Protein AF-A0A847L0I4-F1 (afdb_monomer_lite)

Radius of gyration: 11.24 Å; chains: 1; bounding box: 27×22×29 Å

Sequence (73 aa):
MKKITGRVLQEEGQPLFGVTISTNNTEVSTDMNGYFTVYISENSNLILKYPGYRTQNIKPSTTASINIIMIHE

pLDDT: mean 91.37, std 7.52, range [63.88, 98.19]

Foldseek 3Di:
DAKAKEFEEEPVRAGDWFKWKDWPPDIDTAHPRRIDIDDYDPQIWIWTDDPQFDIDTGRDDPDRYDYHYTHGD

Secondary structure (DSSP, 8-state):
-EEEEEEEE-TTS-B-TT-EEEETTEEEE--TTSEEEEEE-TTPPEEEE-TTB--EEE---SSSEEEEEPPB-

Structure (mmCIF, N/CA/C/O backbone):
data_AF-A0A847L0I4-F1
#
_entry.id   AF-A0A847L0I4-F1
#
loop_
_atom_site.group_PDB
_atom_site.id
_atom_site.type_symbol
_atom_site.label_atom_id
_atom_site.label_alt_id
_atom_site.label_comp_id
_atom_site.label_asym_id
_atom_site.label_entity_id
_atom_site.label_seq_id
_atom_site.pdbx_PDB_ins_code
_atom_site.Cartn_x
_atom_site.Cartn_y
_atom_site.Cartn_z
_atom_site.occupancy
_atom_site.B_iso_or_equiv
_atom_site.auth_seq_id
_atom_site.auth_comp_id
_atom_site.auth_asym_id
_atom_site.auth_atom_id
_atom_site.pdbx_PDB_model_num
ATOM 1 N N . MET A 1 1 ? -12.260 3.181 12.173 1.00 78.38 1 MET A N 1
ATOM 2 C CA . MET A 1 1 ? -11.175 2.721 11.275 1.00 78.38 1 MET A CA 1
ATOM 3 C C . MET A 1 1 ? -11.722 1.626 10.384 1.00 78.38 1 MET A C 1
ATOM 5 O O . MET A 1 1 ? -12.427 0.760 10.888 1.00 78.38 1 MET A O 1
ATOM 9 N N . LYS A 1 2 ? -11.432 1.670 9.084 1.00 86.50 2 LYS A N 1
ATOM 10 C CA . LYS A 1 2 ? -11.894 0.681 8.108 1.00 86.50 2 LYS A CA 1
ATOM 11 C C . LYS A 1 2 ? -10.714 -0.159 7.632 1.00 86.50 2 LYS A C 1
ATOM 13 O O . LYS A 1 2 ? -9.678 0.394 7.276 1.00 86.50 2 LYS A O 1
ATOM 18 N N . LYS A 1 3 ? -10.879 -1.481 7.617 1.00 89.81 3 LYS A N 1
ATOM 19 C CA . LYS A 1 3 ? -9.917 -2.402 7.007 1.00 89.81 3 LYS A CA 1
ATOM 20 C C . LYS A 1 3 ? -10.154 -2.430 5.499 1.00 89.81 3 LYS A C 1
ATOM 22 O O . LYS A 1 3 ? -11.252 -2.776 5.066 1.00 89.81 3 LYS A O 1
ATOM 27 N N . ILE A 1 4 ? -9.135 -2.083 4.724 1.00 91.56 4 ILE A N 1
ATOM 28 C CA . ILE A 1 4 ? -9.107 -2.277 3.277 1.00 91.56 4 ILE A CA 1
ATOM 29 C C . ILE A 1 4 ? -8.131 -3.403 2.979 1.00 91.56 4 ILE A C 1
ATOM 31 O O . ILE A 1 4 ? -7.015 -3.435 3.497 1.00 91.56 4 ILE A O 1
ATOM 35 N N . THR A 1 5 ? -8.570 -4.332 2.146 1.00 94.00 5 THR A N 1
ATOM 36 C CA . THR A 1 5 ? -7.717 -5.355 1.552 1.00 94.00 5 THR A CA 1
ATOM 37 C C . THR A 1 5 ? -7.685 -5.141 0.054 1.00 94.00 5 THR A C 1
ATOM 39 O O . THR A 1 5 ? -8.599 -4.541 -0.513 1.00 94.00 5 THR A O 1
ATOM 42 N N . GLY A 1 6 ? -6.650 -5.624 -0.606 1.00 94.62 6 GLY A N 1
ATOM 43 C CA . GLY A 1 6 ? -6.617 -5.529 -2.049 1.00 94.62 6 GLY A CA 1
ATOM 44 C C . GLY A 1 6 ? -5.449 -6.249 -2.663 1.00 94.62 6 GLY A C 1
ATOM 45 O O . GLY A 1 6 ? -4.633 -6.845 -1.958 1.00 94.62 6 GLY A O 1
ATOM 46 N N . ARG A 1 7 ? -5.400 -6.186 -3.988 1.00 96.31 7 ARG A N 1
ATOM 47 C CA . ARG A 1 7 ? -4.328 -6.748 -4.795 1.00 96.31 7 ARG A CA 1
ATOM 48 C C . ARG A 1 7 ? -3.867 -5.730 -5.825 1.00 96.31 7 ARG A C 1
ATOM 50 O O . ARG A 1 7 ? -4.698 -5.113 -6.489 1.00 96.31 7 ARG A O 1
ATOM 57 N N . VAL A 1 8 ? -2.559 -5.574 -5.963 1.00 97.12 8 VAL A N 1
ATOM 58 C CA . VAL A 1 8 ? -1.942 -4.719 -6.974 1.00 97.12 8 VAL A CA 1
ATOM 59 C C . VAL A 1 8 ? -1.286 -5.587 -8.039 1.00 97.12 8 VAL A C 1
ATOM 61 O O . VAL A 1 8 ? -0.548 -6.524 -7.724 1.00 97.12 8 VAL A O 1
ATOM 64 N N . LEU A 1 9 ? -1.584 -5.281 -9.296 1.00 96.62 9 LEU A N 1
ATOM 65 C CA . LEU A 1 9 ? -1.058 -5.963 -10.472 1.00 96.62 9 LEU A CA 1
ATOM 66 C C . LEU A 1 9 ? -0.401 -4.946 -11.417 1.00 96.62 9 LEU A C 1
ATOM 68 O O . LEU A 1 9 ? -0.668 -3.747 -11.329 1.00 96.62 9 LEU A O 1
ATOM 72 N N . GLN A 1 10 ? 0.422 -5.440 -12.333 1.00 94.38 10 GLN A N 1
ATOM 73 C CA . GLN A 1 10 ? 0.855 -4.716 -13.536 1.00 94.38 10 GLN A CA 1
ATOM 74 C C . GLN A 1 10 ? -0.166 -4.889 -14.678 1.00 94.38 10 GLN A C 1
ATOM 76 O O . GLN A 1 10 ? -1.128 -5.655 -14.538 1.00 94.38 10 GLN A O 1
ATOM 81 N N . GLU A 1 11 ? 0.004 -4.165 -15.787 1.00 89.31 11 GLU A N 1
ATOM 82 C CA . GLU A 1 11 ? -0.957 -4.121 -16.906 1.00 89.31 11 GLU A CA 1
ATOM 83 C C . GLU A 1 11 ? -1.179 -5.496 -17.559 1.00 89.31 11 GLU A C 1
ATOM 85 O O . GLU A 1 11 ? -2.280 -5.817 -18.003 1.00 89.31 11 GLU A O 1
ATOM 90 N N . GLU A 1 12 ? -0.173 -6.365 -17.505 1.00 86.75 12 GLU A N 1
ATOM 91 C CA . GLU A 1 12 ? -0.187 -7.745 -17.993 1.00 86.75 12 GLU A CA 1
ATOM 92 C C . GLU A 1 12 ? -0.954 -8.706 -17.061 1.00 86.75 12 GLU A C 1
ATOM 94 O O . GLU A 1 12 ? -1.041 -9.907 -17.323 1.00 86.75 12 GLU A O 1
ATOM 99 N N . GLY A 1 13 ? -1.490 -8.209 -15.940 1.00 89.88 13 GLY A N 1
ATOM 100 C CA . GLY A 1 13 ? -2.239 -8.989 -14.949 1.00 89.88 13 GLY A CA 1
ATOM 101 C C . GLY A 1 13 ? -1.370 -9.780 -13.965 1.00 89.88 13 GLY A C 1
ATOM 102 O O . GLY A 1 13 ? -1.893 -10.520 -13.127 1.00 89.88 13 GLY A O 1
ATOM 103 N N . GLN A 1 14 ? -0.047 -9.626 -14.029 1.00 94.44 14 GLN A N 1
ATOM 104 C CA . GLN A 1 14 ? 0.885 -10.242 -13.086 1.00 94.44 14 GLN A CA 1
ATOM 105 C C . GLN A 1 14 ? 0.903 -9.497 -11.735 1.00 94.44 14 GLN A C 1
ATOM 107 O O . GLN A 1 14 ? 0.710 -8.282 -11.696 1.00 94.44 14 GLN A O 1
ATOM 112 N N . PRO A 1 15 ? 1.135 -10.190 -10.605 1.00 97.12 15 PRO A N 1
ATOM 113 C CA . PRO A 1 15 ? 1.228 -9.542 -9.299 1.00 97.12 15 PRO A CA 1
ATOM 114 C C . PRO A 1 15 ? 2.413 -8.581 -9.226 1.00 97.12 15 PRO A C 1
ATOM 116 O O . PRO A 1 15 ? 3.484 -8.882 -9.752 1.00 97.12 15 PRO A O 1
ATOM 119 N N . LEU A 1 16 ? 2.226 -7.450 -8.541 1.00 97.12 16 LEU A N 1
ATOM 120 C CA . LEU A 1 16 ? 3.291 -6.476 -8.329 1.00 9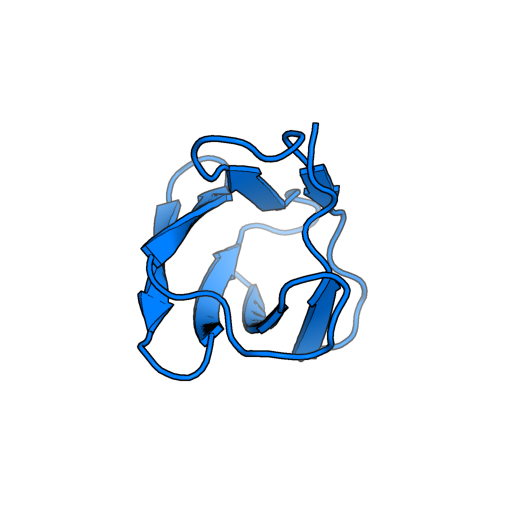7.12 16 LEU A CA 1
ATOM 121 C C . LEU A 1 16 ? 3.687 -6.433 -6.849 1.00 97.12 16 LEU A C 1
ATOM 123 O O . LEU A 1 16 ? 2.926 -5.974 -5.993 1.00 97.12 16 LEU A O 1
ATOM 127 N N . PHE A 1 17 ? 4.879 -6.951 -6.555 1.00 97.25 17 PHE A N 1
ATOM 128 C CA . PHE A 1 17 ? 5.448 -7.019 -5.209 1.00 97.25 17 PHE A CA 1
ATOM 129 C C . PHE A 1 17 ? 6.123 -5.704 -4.807 1.00 97.25 17 PHE A C 1
ATOM 131 O O . PHE A 1 17 ? 6.838 -5.098 -5.605 1.00 97.25 17 PHE A O 1
ATOM 138 N N . GLY A 1 18 ? 5.960 -5.308 -3.542 1.00 97.25 18 GLY A N 1
ATOM 139 C CA . GLY A 1 18 ? 6.660 -4.163 -2.966 1.00 97.25 18 GLY A CA 1
ATOM 140 C C . GLY A 1 18 ? 6.079 -2.802 -3.351 1.00 97.25 18 GLY A C 1
ATOM 141 O O . GLY A 1 18 ? 6.742 -1.790 -3.149 1.00 97.25 18 GLY A O 1
ATOM 142 N N . VAL A 1 19 ? 4.855 -2.748 -3.888 1.00 98.00 19 VAL A N 1
ATOM 143 C CA . VAL A 1 19 ? 4.150 -1.477 -4.109 1.00 98.00 19 VAL A CA 1
ATOM 144 C C . VAL A 1 19 ? 3.869 -0.855 -2.759 1.00 98.00 19 VAL A C 1
ATOM 146 O O . VAL A 1 19 ? 3.279 -1.509 -1.902 1.00 98.00 19 VAL A O 1
ATOM 149 N N . THR A 1 20 ? 4.267 0.398 -2.574 1.00 98.19 20 THR A N 1
ATOM 150 C CA . THR A 1 20 ? 3.981 1.151 -1.356 1.00 98.19 20 THR A CA 1
ATOM 151 C C . THR A 1 20 ? 2.567 1.708 -1.426 1.00 98.19 20 THR A C 1
ATOM 153 O O . THR A 1 20 ? 2.211 2.383 -2.392 1.00 98.19 20 THR A O 1
ATOM 156 N N . ILE A 1 21 ? 1.772 1.444 -0.391 1.00 96.62 21 ILE A N 1
ATOM 157 C CA . ILE A 1 21 ? 0.438 2.000 -0.180 1.00 96.62 21 ILE A CA 1
ATOM 158 C C . ILE A 1 21 ? 0.479 2.857 1.075 1.00 96.62 21 ILE A C 1
ATOM 160 O O . ILE A 1 21 ? 0.529 2.341 2.194 1.00 96.62 21 ILE A O 1
ATOM 164 N N . SER A 1 22 ? 0.404 4.166 0.879 1.00 94.56 22 SER A N 1
ATOM 165 C CA . SER A 1 22 ? 0.373 5.141 1.961 1.00 94.56 22 SER A CA 1
ATOM 166 C C . SER A 1 22 ? -1.045 5.695 2.127 1.00 94.56 22 SER A C 1
ATOM 168 O O . SER A 1 22 ? -1.737 6.030 1.166 1.00 94.56 22 SER A O 1
ATOM 170 N N . THR A 1 23 ? -1.477 5.813 3.372 1.00 90.12 23 THR A N 1
ATOM 171 C CA . THR A 1 23 ? -2.642 6.580 3.836 1.00 90.12 23 THR A CA 1
ATOM 172 C C . THR A 1 23 ? -2.149 7.535 4.923 1.00 90.12 23 THR A C 1
ATOM 174 O O . THR A 1 23 ? -1.093 7.275 5.493 1.00 90.12 23 THR A O 1
ATOM 177 N N . ASN A 1 24 ? -2.896 8.602 5.233 1.00 83.94 24 ASN A N 1
ATOM 178 C CA . ASN A 1 24 ? -2.541 9.696 6.160 1.00 83.94 24 ASN A CA 1
ATOM 179 C C . ASN A 1 24 ? -1.455 9.365 7.208 1.00 83.94 24 ASN A C 1
ATOM 181 O O . ASN A 1 24 ? -0.455 10.070 7.277 1.00 83.94 24 ASN A O 1
ATOM 185 N N . ASN A 1 25 ? -1.643 8.288 7.985 1.00 81.88 25 ASN A N 1
ATOM 186 C CA . ASN A 1 25 ? -0.749 7.891 9.079 1.00 81.88 25 ASN A CA 1
ATOM 187 C C . ASN A 1 25 ? -0.229 6.444 8.985 1.00 81.88 25 ASN A C 1
ATOM 189 O O . ASN A 1 25 ? 0.274 5.909 9.973 1.00 81.88 25 ASN A O 1
ATOM 193 N N . THR A 1 26 ? -0.424 5.740 7.871 1.00 90.19 26 THR A N 1
ATOM 194 C CA . THR A 1 26 ? -0.032 4.326 7.767 1.00 90.19 26 THR A CA 1
ATOM 195 C C . THR A 1 26 ? 0.512 4.027 6.390 1.00 90.19 26 THR A C 1
ATOM 197 O O . THR A 1 26 ? -0.043 4.452 5.382 1.00 90.19 26 THR A O 1
ATOM 200 N N . GLU A 1 27 ? 1.579 3.248 6.363 1.00 94.50 27 GLU A N 1
ATOM 201 C CA . GLU A 1 27 ? 2.195 2.772 5.142 1.00 94.50 27 GLU A CA 1
ATOM 202 C C . GLU A 1 27 ? 2.341 1.258 5.220 1.00 94.50 27 GLU A C 1
ATOM 204 O O . GLU A 1 27 ? 2.738 0.713 6.252 1.00 94.50 27 GLU A O 1
ATOM 209 N N . VAL A 1 28 ? 1.965 0.581 4.141 1.00 96.69 28 VAL A N 1
ATOM 210 C CA . VAL A 1 28 ? 2.152 -0.860 3.967 1.00 96.69 28 VAL A CA 1
ATOM 211 C C . VAL A 1 28 ? 2.680 -1.128 2.564 1.00 96.69 28 VAL A C 1
ATOM 213 O O . VAL A 1 28 ? 2.500 -0.305 1.667 1.00 96.69 28 VAL A O 1
ATOM 216 N N . SER A 1 29 ? 3.279 -2.295 2.355 1.00 97.88 29 SER A N 1
ATOM 217 C CA . SER A 1 29 ? 3.705 -2.742 1.028 1.00 97.88 29 SER A CA 1
ATOM 218 C C . SER A 1 29 ? 2.970 -4.010 0.611 1.00 97.88 29 SER A C 1
ATOM 220 O O . SER A 1 29 ? 2.543 -4.789 1.468 1.00 97.88 29 SER A O 1
ATOM 222 N N . THR A 1 30 ? 2.816 -4.225 -0.697 1.00 98.12 30 THR A N 1
ATOM 223 C CA . THR A 1 30 ? 2.268 -5.487 -1.209 1.00 98.12 30 THR A CA 1
ATOM 224 C C . THR A 1 30 ? 3.199 -6.666 -0.960 1.00 98.12 30 THR A C 1
ATOM 226 O O . THR A 1 30 ? 4.422 -6.534 -1.036 1.00 98.12 30 THR A O 1
ATOM 229 N N . ASP A 1 31 ? 2.614 -7.836 -0.709 1.00 98.00 31 ASP A N 1
ATOM 230 C CA . ASP A 1 31 ? 3.324 -9.112 -0.638 1.00 98.00 31 ASP A CA 1
ATOM 231 C C . ASP A 1 31 ? 3.681 -9.674 -2.027 1.00 98.00 31 ASP A C 1
ATOM 233 O O . ASP A 1 31 ? 3.361 -9.082 -3.062 1.00 98.00 31 ASP A O 1
ATOM 237 N N . MET A 1 32 ? 4.376 -10.818 -2.066 1.00 97.69 32 MET A N 1
ATOM 238 C CA . MET A 1 32 ? 4.863 -11.439 -3.311 1.00 97.69 32 MET A CA 1
ATOM 239 C C . MET A 1 32 ? 3.749 -11.776 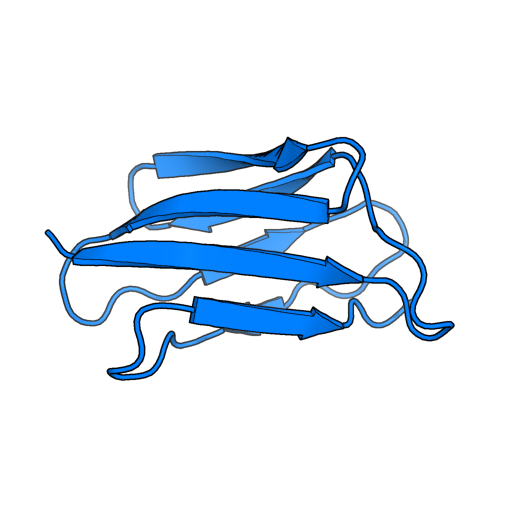-4.315 1.00 97.69 32 MET A C 1
ATOM 241 O O . MET A 1 32 ? 4.012 -11.928 -5.504 1.00 97.69 32 MET A O 1
ATOM 245 N N . ASN A 1 33 ? 2.507 -11.889 -3.848 1.00 97.38 33 ASN A N 1
ATOM 246 C CA . ASN A 1 33 ? 1.333 -12.156 -4.671 1.00 97.38 33 ASN A CA 1
ATOM 247 C C . ASN A 1 33 ? 0.551 -10.872 -5.010 1.00 97.38 33 ASN A C 1
ATOM 249 O O . ASN A 1 33 ? -0.521 -10.940 -5.627 1.00 97.38 33 ASN A O 1
ATOM 253 N N . GLY A 1 34 ? 1.090 -9.709 -4.636 1.00 97.44 34 GLY A N 1
ATOM 254 C CA . GLY A 1 34 ? 0.515 -8.389 -4.850 1.00 97.44 34 GLY A CA 1
ATOM 255 C C . GLY A 1 34 ? -0.524 -7.993 -3.803 1.00 97.44 34 GLY A C 1
ATOM 256 O O . GLY A 1 34 ? -1.163 -6.958 -3.973 1.00 97.44 34 GLY A O 1
ATOM 257 N N . TYR A 1 35 ? -0.752 -8.780 -2.747 1.00 97.94 35 TYR A N 1
ATOM 258 C CA . TYR A 1 35 ? -1.794 -8.477 -1.765 1.00 97.94 35 TYR A CA 1
ATOM 259 C C . TYR A 1 35 ? -1.335 -7.462 -0.726 1.00 97.94 35 TYR A C 1
ATOM 261 O O . TYR A 1 35 ? -0.180 -7.445 -0.315 1.00 97.94 35 TYR A O 1
ATOM 269 N N . PHE A 1 36 ? -2.272 -6.649 -0.245 1.00 96.25 36 PHE A N 1
ATOM 270 C CA . PHE A 1 36 ? -2.054 -5.752 0.883 1.00 96.25 36 PHE A CA 1
ATOM 271 C C . PHE A 1 36 ? -3.262 -5.723 1.818 1.00 96.25 36 PHE A C 1
ATOM 273 O O . PHE A 1 36 ? -4.394 -6.061 1.457 1.00 96.25 36 PHE A O 1
ATOM 280 N N . THR A 1 37 ? -3.015 -5.283 3.047 1.00 94.69 37 THR A N 1
ATOM 281 C CA . THR A 1 37 ? -4.047 -4.951 4.028 1.00 94.69 37 THR A CA 1
ATOM 282 C C . THR A 1 37 ? -3.637 -3.675 4.742 1.00 94.69 37 THR A C 1
ATOM 284 O O . THR A 1 37 ? -2.534 -3.601 5.271 1.00 94.69 37 THR A O 1
ATOM 287 N N . 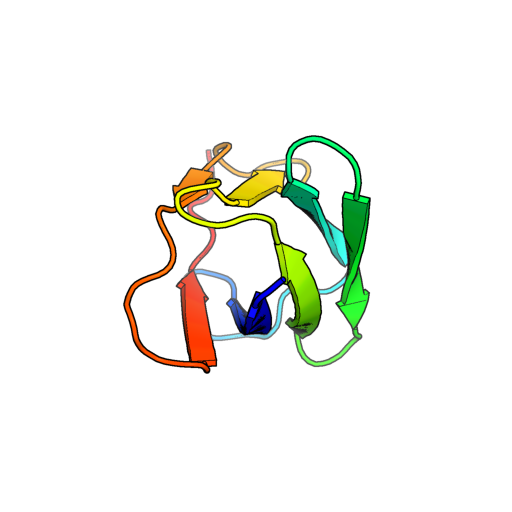VAL A 1 38 ? -4.525 -2.685 4.786 1.00 92.31 38 VAL A N 1
ATOM 288 C CA . VAL A 1 38 ? -4.279 -1.402 5.451 1.00 92.31 38 VAL A CA 1
ATOM 289 C C . VAL A 1 38 ? -5.518 -0.951 6.216 1.00 92.31 38 VAL A C 1
ATOM 291 O O . VAL A 1 38 ? -6.653 -1.204 5.805 1.00 92.31 38 VAL A O 1
ATOM 294 N N . TYR A 1 39 ? -5.305 -0.283 7.345 1.00 89.50 39 TYR A N 1
ATOM 295 C CA . TYR A 1 39 ? -6.372 0.351 8.110 1.00 89.50 39 TYR A CA 1
ATOM 296 C C . TYR A 1 39 ? -6.392 1.843 7.801 1.00 89.50 39 TYR A C 1
ATOM 298 O O . TYR A 1 39 ? -5.367 2.512 7.888 1.00 89.50 39 TYR A O 1
ATOM 306 N N . ILE A 1 40 ? -7.562 2.365 7.441 1.00 87.69 40 ILE A N 1
ATOM 307 C CA . ILE A 1 40 ? -7.736 3.776 7.095 1.00 87.69 40 ILE A CA 1
ATOM 308 C C . ILE A 1 40 ? -8.752 4.454 8.016 1.00 87.69 40 ILE A C 1
ATOM 310 O O . ILE A 1 40 ? -9.704 3.829 8.504 1.00 87.69 40 ILE A O 1
ATOM 314 N N . SER A 1 41 ? -8.574 5.754 8.242 1.00 86.38 41 SER A N 1
ATOM 315 C CA . SER A 1 41 ? -9.649 6.626 8.718 1.00 86.38 41 SER A CA 1
ATOM 316 C C . SER A 1 41 ? -10.735 6.764 7.649 1.00 86.38 41 SER A C 1
ATOM 318 O O . SER A 1 41 ? -10.494 6.542 6.460 1.00 86.38 41 SER A O 1
ATOM 320 N N . GLU A 1 42 ? -11.953 7.106 8.065 1.00 79.62 42 GLU A N 1
ATOM 321 C CA . GLU A 1 42 ? -13.048 7.328 7.120 1.00 79.62 42 GLU A CA 1
ATOM 322 C C . GLU A 1 42 ? -12.667 8.388 6.078 1.00 79.62 42 GLU A C 1
ATOM 324 O O . GLU A 1 42 ? -11.957 9.347 6.377 1.00 79.62 42 GLU A O 1
ATOM 329 N N . ASN A 1 43 ? -13.109 8.180 4.835 1.00 77.00 43 ASN A N 1
ATOM 330 C CA . ASN A 1 43 ? -12.872 9.074 3.695 1.00 77.00 43 ASN A CA 1
ATOM 331 C C . ASN A 1 43 ? -11.398 9.333 3.325 1.00 77.00 43 ASN A C 1
ATOM 333 O O . ASN A 1 43 ? -11.124 10.264 2.573 1.00 77.00 43 ASN A O 1
ATOM 337 N N . SER A 1 44 ? -10.452 8.529 3.819 1.00 86.56 44 SER A N 1
ATOM 338 C CA . SER A 1 44 ? -9.036 8.668 3.456 1.00 86.56 44 SER A CA 1
ATOM 339 C C . SER A 1 44 ? -8.730 7.968 2.135 1.00 86.56 44 SER A C 1
ATOM 341 O O . SER A 1 44 ? -9.254 6.885 1.863 1.00 86.56 44 SER A O 1
ATOM 343 N N . ASN A 1 45 ? -7.870 8.580 1.325 1.00 90.31 45 ASN A N 1
ATOM 344 C CA . ASN A 1 45 ? -7.423 7.989 0.072 1.00 90.31 45 ASN A CA 1
ATOM 345 C C . ASN A 1 45 ? -6.187 7.108 0.281 1.00 90.31 45 ASN A C 1
ATOM 347 O O . ASN A 1 45 ? -5.416 7.300 1.221 1.00 90.31 45 ASN A O 1
ATOM 351 N N . LEU A 1 46 ? -5.995 6.172 -0.641 1.00 93.19 46 LEU A N 1
ATOM 352 C CA . LEU A 1 46 ? -4.783 5.380 -0.782 1.00 93.19 46 LEU A CA 1
ATOM 353 C C . LEU A 1 46 ? -3.896 6.021 -1.845 1.00 93.19 46 LEU A C 1
ATOM 355 O O . LEU A 1 46 ? -4.349 6.277 -2.960 1.00 93.19 46 LEU A O 1
ATOM 359 N N . ILE A 1 47 ? -2.633 6.246 -1.512 1.00 95.75 47 ILE A N 1
ATOM 360 C CA . ILE A 1 47 ? -1.611 6.707 -2.447 1.00 95.75 47 ILE A CA 1
ATOM 361 C C . ILE A 1 47 ? -0.702 5.521 -2.742 1.00 95.75 47 ILE A C 1
ATOM 363 O O . ILE A 1 47 ? -0.052 5.006 -1.835 1.00 95.75 47 ILE A O 1
ATOM 367 N N . LEU A 1 48 ? -0.667 5.089 -4.000 1.00 96.75 48 LEU A N 1
ATOM 368 C CA . LEU A 1 48 ? 0.162 3.980 -4.453 1.00 96.75 48 LEU A CA 1
ATOM 369 C C . LEU A 1 48 ? 1.385 4.503 -5.195 1.00 96.75 48 LEU A C 1
ATOM 371 O O . LEU A 1 48 ? 1.256 5.334 -6.099 1.00 96.75 48 LEU A O 1
ATOM 375 N N . LYS A 1 49 ? 2.561 3.999 -4.819 1.00 97.12 49 LYS A N 1
ATOM 376 C CA . LYS A 1 49 ? 3.850 4.361 -5.414 1.00 97.12 49 LYS A CA 1
ATOM 377 C C . LYS A 1 49 ? 4.689 3.125 -5.688 1.00 97.12 49 LYS A C 1
ATOM 379 O O . LYS A 1 49 ? 4.786 2.231 -4.848 1.00 97.12 49 LYS A O 1
ATOM 384 N N . TYR A 1 50 ? 5.332 3.119 -6.849 1.00 97.31 50 TYR A N 1
ATOM 385 C CA . TYR A 1 50 ? 6.311 2.110 -7.220 1.00 97.31 50 TYR A CA 1
ATOM 386 C C . TYR A 1 50 ? 7.255 2.673 -8.297 1.00 97.31 50 TYR A C 1
ATOM 388 O O . TYR A 1 50 ? 6.770 3.375 -9.187 1.00 97.31 50 TYR A O 1
ATOM 396 N N . PRO A 1 51 ? 8.577 2.430 -8.232 1.00 95.50 51 PRO A N 1
ATOM 397 C CA . PRO A 1 51 ? 9.518 2.946 -9.228 1.00 95.50 51 PRO A CA 1
ATOM 398 C C . PRO A 1 51 ? 9.159 2.517 -10.657 1.00 95.50 51 PRO A C 1
ATOM 400 O O . PRO A 1 51 ? 8.915 1.338 -10.896 1.00 95.50 51 PRO A O 1
ATOM 403 N N . GLY A 1 52 ? 9.147 3.470 -11.595 1.00 95.12 52 GLY A N 1
ATOM 404 C CA . GLY A 1 52 ? 8.785 3.234 -13.002 1.00 95.12 52 GLY A CA 1
ATOM 405 C C . GLY A 1 52 ? 7.281 3.269 -13.302 1.00 95.12 52 GLY A C 1
ATOM 406 O O . GLY A 1 52 ? 6.883 3.032 -14.437 1.00 95.12 52 GLY A O 1
ATOM 407 N N . TYR A 1 53 ? 6.437 3.566 -12.309 1.00 96.31 53 TYR A N 1
ATOM 408 C CA . TYR A 1 53 ? 4.985 3.621 -12.474 1.00 96.31 53 TYR A CA 1
ATOM 409 C C . TYR A 1 53 ? 4.413 4.946 -11.991 1.00 96.31 53 TYR A C 1
ATOM 411 O O . TYR A 1 53 ? 4.893 5.560 -11.034 1.00 96.31 53 TYR A O 1
ATOM 419 N N . ARG A 1 54 ? 3.296 5.334 -12.606 1.00 95.94 54 ARG A N 1
ATOM 420 C CA . ARG A 1 54 ? 2.554 6.533 -12.232 1.00 95.94 54 ARG A CA 1
ATOM 421 C C . ARG A 1 54 ? 2.018 6.395 -10.816 1.00 95.94 54 ARG A C 1
ATOM 423 O O . ARG A 1 54 ? 1.396 5.393 -10.455 1.00 95.94 54 ARG A O 1
ATOM 430 N N . THR A 1 55 ? 2.198 7.448 -10.023 1.00 96.75 55 THR A N 1
ATOM 431 C CA . THR A 1 55 ? 1.572 7.532 -8.700 1.00 96.75 55 THR A CA 1
ATOM 432 C C . THR A 1 55 ? 0.054 7.567 -8.859 1.00 96.75 55 THR A C 1
ATOM 434 O O . THR A 1 55 ? -0.478 8.427 -9.561 1.00 96.75 55 THR A O 1
ATOM 437 N N . GLN A 1 56 ? -0.649 6.666 -8.174 1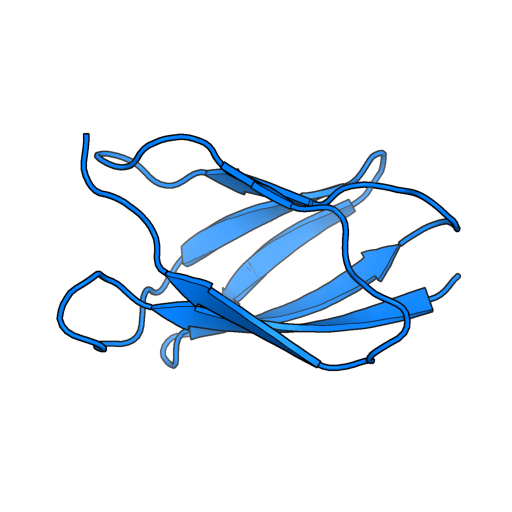.00 95.19 56 GLN A N 1
ATOM 438 C CA . GLN A 1 56 ? -2.110 6.597 -8.219 1.00 95.19 56 GLN A CA 1
ATOM 439 C C . GLN A 1 56 ? -2.730 6.993 -6.887 1.00 95.19 56 GLN A C 1
ATOM 441 O O . GLN A 1 56 ? -2.265 6.591 -5.823 1.00 95.19 56 GLN A O 1
ATOM 446 N N . ASN A 1 57 ? -3.803 7.778 -6.957 1.00 94.81 57 ASN A N 1
ATOM 447 C CA . ASN A 1 57 ? -4.577 8.214 -5.802 1.00 94.81 57 ASN A CA 1
ATOM 448 C C . ASN A 1 57 ? -5.969 7.587 -5.887 1.00 94.81 57 ASN A C 1
ATOM 450 O O . ASN A 1 57 ? -6.787 7.970 -6.722 1.00 94.81 57 ASN A O 1
ATOM 454 N N . ILE A 1 58 ? -6.209 6.583 -5.052 1.00 91.56 58 ILE A N 1
ATOM 455 C CA . ILE A 1 58 ? -7.409 5.759 -5.095 1.00 91.56 58 ILE A CA 1
ATOM 456 C C . ILE A 1 58 ? -8.274 6.094 -3.893 1.00 91.56 58 ILE A C 1
ATOM 458 O O . ILE A 1 58 ? -7.843 5.973 -2.748 1.00 91.56 58 ILE A O 1
ATOM 462 N N . LYS A 1 59 ? -9.528 6.470 -4.145 1.00 89.25 59 LYS A N 1
ATOM 463 C CA . LYS A 1 59 ? -10.540 6.577 -3.097 1.00 89.25 59 LYS A CA 1
ATOM 464 C C . LYS A 1 59 ? -11.177 5.195 -2.905 1.00 89.25 59 LYS A C 1
ATOM 466 O O . LYS A 1 59 ? -11.944 4.776 -3.773 1.00 89.25 59 LYS A O 1
ATOM 471 N N . PRO A 1 60 ? -10.866 4.456 -1.824 1.00 83.00 60 PRO A N 1
ATOM 472 C CA . PRO A 1 60 ? -11.449 3.139 -1.608 1.00 83.00 60 PRO A CA 1
ATOM 473 C C . PRO A 1 60 ? -12.970 3.268 -1.456 1.00 83.00 60 PRO A C 1
ATOM 475 O O . PRO A 1 60 ? -13.463 4.100 -0.691 1.00 83.00 60 PRO A O 1
ATOM 478 N N . SER A 1 61 ? -13.721 2.462 -2.208 1.00 75.31 61 SER A N 1
ATOM 479 C CA . SER A 1 61 ? -15.185 2.440 -2.145 1.00 75.31 61 SER A CA 1
ATOM 480 C C . SER A 1 61 ? -15.677 1.828 -0.823 1.00 75.31 61 SER A C 1
ATOM 482 O O . SER A 1 61 ? -14.903 1.451 0.066 1.00 75.31 61 SER A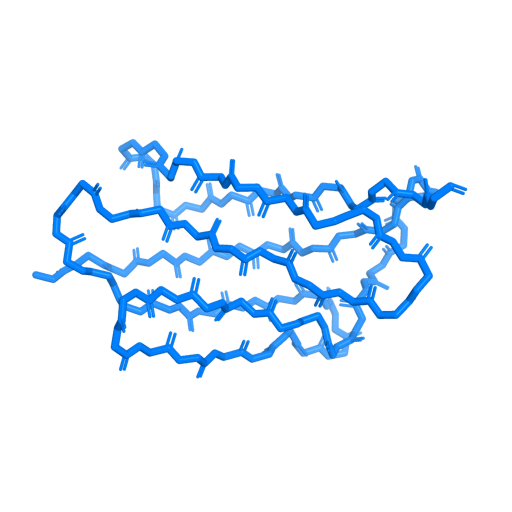 O 1
ATOM 484 N N . THR A 1 62 ? -16.996 1.707 -0.653 1.00 64.81 62 THR A N 1
ATOM 485 C CA . THR A 1 62 ? -17.595 1.014 0.498 1.00 64.81 62 THR A CA 1
ATOM 486 C C . THR A 1 62 ? -17.198 -0.464 0.577 1.00 64.81 62 THR A C 1
ATOM 488 O O . THR A 1 62 ? -17.193 -1.011 1.680 1.00 64.81 62 THR A O 1
ATOM 491 N N . THR A 1 63 ? -16.744 -1.081 -0.514 1.00 63.88 63 THR A N 1
ATOM 492 C CA . THR A 1 63 ? -16.304 -2.480 -0.555 1.00 63.88 63 THR A CA 1
ATOM 493 C C . THR A 1 63 ? -14.979 -2.702 0.193 1.00 63.88 63 THR A C 1
ATOM 495 O O . THR A 1 63 ? -14.104 -1.840 0.226 1.00 63.88 63 THR A O 1
ATOM 498 N N . ALA A 1 64 ? -14.835 -3.862 0.842 1.00 72.12 64 ALA A N 1
ATOM 499 C CA . ALA A 1 64 ? -13.670 -4.206 1.670 1.00 72.12 64 ALA A CA 1
ATOM 500 C C . ALA A 1 64 ? -12.448 -4.711 0.869 1.00 72.12 64 ALA A C 1
ATOM 502 O O . ALA A 1 64 ? -11.367 -4.873 1.443 1.00 72.12 64 ALA A O 1
ATOM 503 N N . SER A 1 65 ? -12.615 -4.969 -0.433 1.00 84.50 65 SER A N 1
ATOM 504 C CA . SER A 1 65 ? -11.581 -5.504 -1.323 1.00 84.50 65 SER A CA 1
ATOM 505 C C . SER A 1 65 ? -11.490 -4.695 -2.617 1.00 84.50 65 SER A C 1
ATOM 507 O O . SER A 1 65 ? -12.524 -4.365 -3.200 1.00 84.50 65 SER A O 1
ATOM 509 N N . ILE A 1 66 ? -10.269 -4.371 -3.049 1.00 90.62 66 ILE A N 1
ATOM 510 C CA . ILE A 1 66 ? -9.992 -3.613 -4.274 1.00 90.62 66 ILE A CA 1
ATOM 511 C C . ILE A 1 66 ? -8.847 -4.244 -5.074 1.00 90.62 66 ILE A C 1
ATOM 513 O O . ILE A 1 66 ? -7.812 -4.598 -4.516 1.00 90.62 66 ILE A O 1
ATOM 517 N N . ASN A 1 67 ? -9.018 -4.343 -6.391 1.00 91.94 67 ASN A N 1
ATOM 518 C CA . ASN A 1 67 ? -7.934 -4.685 -7.310 1.00 91.94 67 ASN A CA 1
ATOM 519 C C . ASN A 1 67 ? -7.469 -3.416 -8.021 1.00 91.94 67 ASN A C 1
ATOM 521 O O . ASN A 1 67 ? -8.300 -2.644 -8.498 1.00 91.94 67 ASN A O 1
ATOM 525 N N . ILE A 1 68 ? -6.157 -3.200 -8.073 1.00 94.12 68 ILE A N 1
ATOM 526 C CA . ILE A 1 68 ? -5.544 -1.996 -8.637 1.00 94.12 68 ILE A CA 1
ATOM 527 C C . ILE A 1 68 ? -4.512 -2.426 -9.678 1.00 94.12 68 ILE A C 1
ATOM 529 O O . ILE A 1 68 ?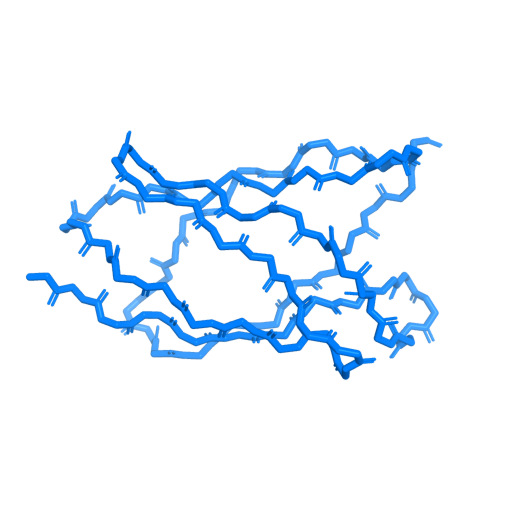 -3.680 -3.287 -9.401 1.00 94.12 68 ILE A O 1
ATOM 533 N N . ILE A 1 69 ? -4.567 -1.828 -10.867 1.00 96.31 69 ILE A N 1
ATOM 534 C CA . ILE A 1 69 ? -3.557 -2.008 -11.914 1.00 96.31 69 ILE A CA 1
ATOM 535 C C . ILE A 1 69 ? -2.631 -0.796 -11.881 1.00 96.31 69 ILE A C 1
ATOM 537 O O . ILE A 1 69 ? -3.113 0.333 -11.967 1.00 96.31 69 ILE A O 1
ATOM 541 N N . MET A 1 70 ? -1.325 -1.010 -11.725 1.00 96.00 70 MET A N 1
ATOM 542 C CA . MET A 1 70 ? -0.332 0.057 -11.830 1.00 96.00 70 MET A CA 1
ATOM 543 C C . MET A 1 70 ? -0.047 0.368 -13.295 1.00 96.00 70 MET A C 1
ATOM 545 O O . MET A 1 70 ? 0.214 -0.537 -14.078 1.00 96.00 70 MET A O 1
ATOM 549 N N . ILE A 1 71 ? -0.094 1.653 -13.641 1.00 94.44 71 ILE A N 1
ATOM 550 C CA . ILE A 1 71 ? 0.149 2.146 -14.998 1.00 94.44 71 ILE A CA 1
ATOM 551 C C . ILE A 1 71 ? 1.623 2.528 -15.088 1.00 94.44 71 ILE A C 1
ATOM 553 O O . ILE A 1 71 ? 2.080 3.362 -14.296 1.00 94.44 71 ILE A O 1
ATOM 557 N N . HIS A 1 72 ? 2.360 1.906 -16.005 1.00 91.31 72 HIS A N 1
ATOM 558 C CA . HIS A 1 72 ? 3.754 2.265 -16.262 1.00 91.31 72 HIS A CA 1
ATOM 559 C C . HIS A 1 72 ? 3.836 3.725 -16.742 1.00 91.31 72 HIS A C 1
ATOM 561 O O . HIS A 1 72 ? 2.897 4.235 -17.364 1.00 91.31 72 HIS A O 1
ATOM 567 N N . GLU A 1 73 ? 4.909 4.441 -16.397 1.00 82.88 73 GLU A N 1
ATOM 568 C CA . GLU A 1 73 ? 5.082 5.826 -16.873 1.00 82.88 73 GLU A CA 1
ATOM 569 C C . GLU A 1 73 ? 5.188 5.924 -18.396 1.00 82.88 73 GLU A C 1
ATOM 571 O O . GLU A 1 73 ? 5.886 5.073 -19.001 1.00 82.88 73 GLU A O 1
#